Protein AF-A0A975Y0Q4-F1 (afdb_monomer_lite)

Foldseek 3Di:
DVVVVVVVVVVVVVVVVVVVVVVVVVVVVVVVVVVVVVVVVVVVVVVVVLVVVLVVLVVVLVVLVPDDPVPHDPVSNVVSVVVSVVVD

pLDDT: mean 86.84, std 9.73, range [56.91, 98.5]

InterPro domains:
  IPR046640 Domain of unknown function DUF6752 [PF20537] (34-87)

Organism: NCBI:txid2849501

Radius of gyration: 32.0 Å; chains: 1; bounding box: 65×16×87 Å

Secondary structure (DSSP, 8-state):
-HHHHHHHHHHHHHHHHHHHHHHHHHHHHHHHHHHHHHHHHHHHHHHHHHHHHHHHHHHHHHHHHTS-GGG--HHHHHHHHHHHHHT-

Sequence (88 aa):
MKALSGRLKVRGREAARNVGRFRAGVQAEGIDALRDRVAVLEDEVQECRQLNLRLAELTDVVQELLLPVAARDEQRITEALEKYSRGL

Structure (mmCIF, N/CA/C/O backbone):
data_AF-A0A975Y0Q4-F1
#
_entry.id   AF-A0A975Y0Q4-F1
#
loop_
_atom_site.group_PDB
_atom_site.id
_atom_site.type_symbol
_atom_site.label_atom_id
_atom_site.label_alt_id
_atom_site.label_comp_id
_atom_site.label_asym_id
_atom_site.label_entity_id
_atom_site.label_seq_id
_atom_site.pdbx_PDB_ins_code
_atom_site.Cartn_x
_atom_site.Cartn_y
_atom_site.Cartn_z
_atom_site.occupancy
_atom_site.B_iso_or_equiv
_atom_site.auth_seq_id
_atom_site.auth_comp_id
_atom_site.auth_asym_id
_atom_site.auth_atom_id
_atom_site.pdbx_PDB_model_num
ATOM 1 N N . MET A 1 1 ? 44.289 7.863 -54.250 1.00 60.06 1 MET A N 1
ATOM 2 C CA . MET A 1 1 ? 44.285 7.952 -52.766 1.00 60.06 1 MET A CA 1
ATOM 3 C C . MET A 1 1 ? 43.156 8.804 -52.153 1.00 60.06 1 MET A C 1
ATOM 5 O O . MET A 1 1 ? 42.626 8.393 -51.128 1.00 60.06 1 MET A O 1
ATOM 9 N N . LYS A 1 2 ? 42.709 9.931 -52.744 1.00 59.75 2 LYS A N 1
ATOM 10 C CA . LYS A 1 2 ? 41.650 10.800 -52.159 1.00 59.75 2 LYS A CA 1
ATOM 11 C C . LYS A 1 2 ? 40.283 10.119 -51.920 1.00 59.75 2 LYS A C 1
ATOM 13 O O . LYS A 1 2 ? 39.644 10.381 -50.906 1.00 59.75 2 LYS A O 1
ATOM 18 N N . ALA A 1 3 ? 39.864 9.201 -52.795 1.00 65.19 3 ALA A N 1
ATOM 19 C CA . ALA A 1 3 ? 38.568 8.514 -52.684 1.00 65.19 3 ALA A CA 1
ATOM 20 C C . ALA A 1 3 ? 38.475 7.505 -51.516 1.00 65.19 3 ALA A C 1
ATOM 22 O O . ALA A 1 3 ? 37.382 7.264 -51.003 1.00 65.19 3 ALA A O 1
ATOM 23 N N . LEU A 1 4 ? 39.604 6.934 -51.070 1.00 63.66 4 LEU A N 1
ATOM 24 C CA . LEU A 1 4 ? 39.639 6.046 -49.897 1.00 63.66 4 LEU A CA 1
ATOM 25 C C . LEU A 1 4 ? 39.510 6.839 -48.586 1.00 63.66 4 LEU A C 1
ATOM 27 O O . LEU A 1 4 ? 38.794 6.422 -47.681 1.00 63.66 4 LEU A O 1
ATOM 31 N N . SER A 1 5 ? 40.144 8.014 -48.512 1.00 69.62 5 SER A N 1
ATOM 32 C CA . SER A 1 5 ? 40.102 8.891 -47.332 1.00 69.62 5 SER A CA 1
ATOM 33 C C . SER A 1 5 ? 38.689 9.414 -47.037 1.00 69.62 5 SER A C 1
ATOM 35 O O . SER A 1 5 ? 38.261 9.439 -45.882 1.00 69.62 5 SER A O 1
ATOM 37 N N . GLY A 1 6 ? 37.923 9.760 -48.080 1.00 76.12 6 GLY A N 1
ATOM 38 C CA . GLY A 1 6 ? 36.521 10.170 -47.937 1.00 76.12 6 GLY A CA 1
ATOM 39 C C . GLY A 1 6 ? 35.628 9.056 -47.381 1.00 76.12 6 GLY A C 1
ATOM 40 O O . GLY A 1 6 ? 34.848 9.294 -46.462 1.00 76.12 6 GLY A O 1
ATOM 41 N N . ARG A 1 7 ? 35.803 7.818 -47.866 1.00 71.38 7 ARG A N 1
ATOM 42 C CA . ARG A 1 7 ? 35.056 6.641 -47.386 1.00 71.38 7 ARG A CA 1
ATOM 43 C C . ARG A 1 7 ? 35.352 6.304 -45.923 1.00 71.38 7 ARG A C 1
ATOM 45 O O . ARG A 1 7 ? 34.425 5.984 -45.182 1.00 71.38 7 ARG A O 1
ATOM 52 N N . LEU A 1 8 ? 36.609 6.428 -45.487 1.00 72.06 8 LEU A N 1
ATOM 53 C CA . LEU A 1 8 ? 36.977 6.237 -44.079 1.00 72.06 8 LEU A CA 1
ATOM 54 C C . LEU A 1 8 ? 36.333 7.286 -43.157 1.00 72.06 8 LEU A C 1
ATOM 56 O O . LEU A 1 8 ? 35.828 6.931 -42.094 1.00 72.06 8 LEU A O 1
ATOM 60 N N . LYS A 1 9 ? 36.286 8.561 -43.567 1.00 75.62 9 LYS A N 1
ATOM 61 C CA . LYS A 1 9 ? 35.646 9.628 -42.773 1.00 75.62 9 LYS A CA 1
ATOM 62 C C . LYS A 1 9 ? 34.138 9.423 -42.607 1.00 75.62 9 LYS A C 1
ATOM 64 O O . LYS A 1 9 ? 33.605 9.702 -41.534 1.00 75.62 9 LYS A O 1
ATOM 69 N N . VAL A 1 10 ? 33.455 8.940 -43.647 1.00 76.00 10 VAL A N 1
ATOM 70 C CA . VAL A 1 10 ? 32.013 8.644 -43.591 1.00 76.00 10 VAL A CA 1
ATOM 71 C C . VAL A 1 10 ? 31.738 7.465 -42.655 1.00 76.00 10 VAL A C 1
ATOM 73 O O . VAL A 1 10 ? 30.936 7.618 -41.735 1.00 76.00 10 VAL A O 1
ATOM 76 N N . ARG A 1 11 ? 32.483 6.353 -42.787 1.00 74.00 11 ARG A N 1
ATOM 77 C CA . ARG A 1 11 ? 32.357 5.200 -41.872 1.00 74.00 11 ARG A CA 1
ATOM 78 C C . ARG A 1 11 ? 32.643 5.574 -40.417 1.00 74.00 11 ARG A C 1
ATOM 80 O O . ARG A 1 11 ? 31.931 5.120 -39.529 1.00 74.00 11 ARG A O 1
ATOM 87 N N . GLY A 1 12 ? 33.633 6.434 -40.163 1.00 76.69 12 GLY A N 1
ATOM 88 C CA . GLY A 1 12 ? 33.919 6.934 -38.813 1.00 76.69 12 GLY A CA 1
ATOM 89 C C . GLY A 1 12 ? 32.758 7.736 -38.208 1.00 76.69 12 GLY A C 1
ATOM 90 O O . GLY A 1 12 ? 32.421 7.555 -37.040 1.00 76.69 12 GLY A O 1
ATOM 91 N N . ARG A 1 13 ? 32.088 8.579 -39.007 1.00 79.75 13 ARG A N 1
ATOM 92 C CA . ARG A 1 13 ? 30.901 9.337 -38.569 1.00 79.75 13 ARG A CA 1
ATOM 93 C C . ARG A 1 13 ? 29.682 8.456 -38.310 1.00 79.75 13 ARG A C 1
ATOM 95 O O . ARG A 1 13 ? 28.909 8.756 -37.404 1.00 79.75 13 ARG A O 1
ATOM 102 N N . GLU A 1 14 ? 29.476 7.425 -39.118 1.00 77.62 14 GLU A N 1
ATOM 103 C CA . GLU A 1 14 ? 28.385 6.463 -38.922 1.00 77.62 14 GLU A CA 1
ATOM 104 C C . GLU A 1 14 ? 28.615 5.612 -37.674 1.00 77.62 14 GLU A C 1
ATOM 106 O O . GLU A 1 14 ? 27.707 5.472 -36.859 1.00 77.62 14 GLU A O 1
ATOM 111 N N . ALA A 1 15 ? 29.847 5.142 -37.456 1.00 79.62 15 ALA A N 1
ATOM 112 C CA . ALA A 1 15 ? 30.213 4.419 -36.242 1.00 79.62 15 ALA A CA 1
ATOM 113 C C . ALA A 1 15 ? 29.978 5.267 -34.979 1.00 79.62 15 ALA A C 1
ATOM 115 O O . ALA A 1 15 ? 29.338 4.800 -34.039 1.00 79.62 15 ALA A O 1
ATOM 116 N N . ALA A 1 16 ? 30.405 6.535 -34.977 1.00 81.31 16 ALA A N 1
ATOM 117 C CA . ALA A 1 16 ? 30.167 7.447 -33.856 1.00 81.31 16 ALA A CA 1
ATOM 118 C C . ALA A 1 16 ? 28.666 7.679 -33.583 1.00 81.31 16 ALA A C 1
ATOM 120 O O . ALA A 1 16 ? 28.241 7.670 -32.427 1.00 81.31 16 ALA A O 1
ATOM 121 N N . ARG A 1 17 ? 27.846 7.830 -34.636 1.00 83.19 17 ARG A N 1
ATOM 122 C CA . ARG A 1 17 ? 26.384 7.964 -34.501 1.00 83.19 17 ARG A CA 1
ATOM 123 C C . ARG A 1 17 ? 25.736 6.709 -33.918 1.00 83.19 17 ARG A C 1
ATOM 125 O O . ARG A 1 17 ? 24.889 6.825 -33.036 1.00 83.19 17 ARG A O 1
ATOM 132 N N . ASN A 1 18 ? 26.151 5.529 -34.368 1.00 83.94 18 ASN A N 1
ATOM 133 C CA . ASN A 1 18 ? 25.602 4.262 -33.887 1.00 83.94 18 ASN A CA 1
ATOM 134 C C . ASN A 1 18 ? 25.939 4.021 -32.410 1.00 83.94 18 ASN A C 1
ATOM 136 O O . ASN A 1 18 ? 25.067 3.614 -31.647 1.00 83.94 18 ASN A O 1
ATOM 140 N N . VAL A 1 19 ? 27.160 4.356 -31.982 1.00 83.62 19 VAL A N 1
ATOM 141 C CA . VAL A 1 19 ? 27.565 4.271 -30.569 1.00 83.62 19 VAL A CA 1
ATOM 142 C C . VAL A 1 19 ? 26.766 5.244 -29.695 1.00 83.62 19 VAL A C 1
ATOM 144 O O . VAL A 1 19 ? 26.324 4.866 -28.611 1.00 83.62 19 VAL A O 1
ATOM 147 N N . GLY A 1 20 ? 26.538 6.477 -30.162 1.00 86.06 20 GLY A N 1
ATOM 148 C CA . GLY A 1 20 ? 25.705 7.450 -29.448 1.00 86.06 20 GLY A CA 1
ATOM 149 C C . GLY A 1 20 ? 24.258 6.978 -29.286 1.00 86.06 20 GLY A C 1
ATOM 150 O O . GLY A 1 20 ? 23.711 7.033 -28.187 1.00 86.06 20 GLY A O 1
ATOM 151 N N . ARG A 1 21 ? 23.664 6.438 -30.358 1.00 81.25 21 ARG A N 1
ATOM 152 C CA . ARG A 1 21 ? 22.301 5.887 -30.335 1.00 81.25 21 ARG A CA 1
ATOM 153 C C . ARG A 1 21 ? 22.178 4.680 -29.407 1.00 81.25 21 ARG A C 1
ATOM 155 O O . ARG A 1 21 ? 21.200 4.584 -28.677 1.00 81.25 21 ARG A O 1
ATOM 162 N N . PHE A 1 22 ? 23.169 3.790 -29.412 1.00 80.81 22 PHE A N 1
ATOM 163 C CA . PHE A 1 22 ? 23.197 2.632 -28.522 1.00 80.81 22 PHE A CA 1
ATOM 164 C C . PHE A 1 22 ? 23.257 3.052 -27.049 1.00 80.81 22 PHE A C 1
ATOM 166 O O . PHE A 1 22 ? 22.445 2.596 -26.254 1.00 80.81 22 PHE A O 1
ATOM 173 N N . ARG A 1 23 ? 24.154 3.982 -26.692 1.00 81.25 23 ARG A N 1
ATOM 174 C CA . ARG A 1 23 ? 24.245 4.505 -25.318 1.00 81.25 23 ARG A CA 1
ATOM 175 C C . ARG A 1 23 ? 22.952 5.168 -24.853 1.00 81.25 23 ARG A C 1
ATOM 177 O O . ARG A 1 23 ? 22.530 4.919 -23.731 1.00 81.25 23 ARG A O 1
ATOM 184 N N . ALA A 1 24 ? 22.322 5.972 -25.709 1.00 83.81 24 ALA A N 1
ATOM 185 C CA . ALA A 1 24 ? 21.035 6.587 -25.396 1.00 83.81 24 ALA A CA 1
ATOM 186 C C . ALA A 1 24 ? 19.929 5.536 -25.196 1.00 83.81 24 ALA A C 1
ATOM 188 O O . ALA A 1 24 ? 19.127 5.676 -24.282 1.00 83.81 24 ALA A O 1
ATOM 189 N N . GLY A 1 25 ? 19.922 4.469 -26.005 1.00 79.94 25 GLY A N 1
ATOM 190 C CA . GLY A 1 25 ? 18.990 3.349 -25.854 1.00 79.94 25 GLY A CA 1
ATOM 191 C C . GLY A 1 25 ? 19.158 2.617 -24.522 1.00 79.94 25 GLY A C 1
ATOM 192 O O . GLY A 1 25 ? 18.191 2.481 -23.786 1.00 79.94 25 GLY A O 1
ATOM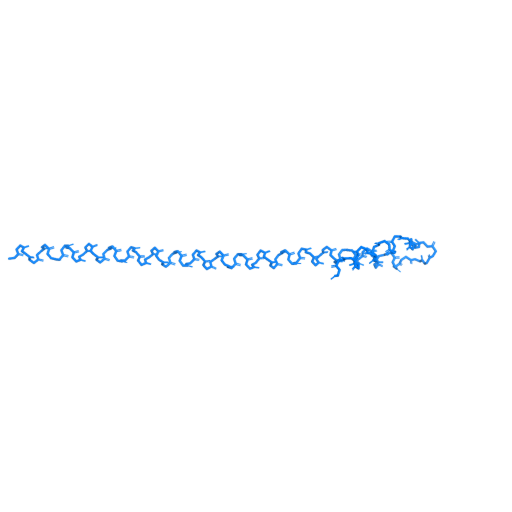 193 N N . VAL A 1 26 ? 20.393 2.243 -24.171 1.00 83.25 26 VAL A N 1
ATOM 194 C CA . VAL A 1 26 ? 20.704 1.580 -22.889 1.00 83.25 26 VAL A CA 1
ATOM 195 C C . VAL A 1 26 ? 20.346 2.472 -21.693 1.00 83.25 26 VAL A C 1
ATOM 197 O O . VAL A 1 26 ? 19.856 1.992 -20.676 1.00 83.25 26 VAL A O 1
ATOM 200 N N . GLN A 1 27 ? 20.571 3.784 -21.801 1.00 89.12 27 GLN A N 1
ATOM 201 C CA . GLN A 1 27 ? 20.224 4.722 -20.736 1.00 89.12 27 GLN A CA 1
ATOM 202 C C . GLN A 1 27 ? 18.707 4.901 -20.585 1.00 89.12 27 GLN A C 1
ATOM 204 O O . GLN A 1 27 ? 18.225 4.970 -19.458 1.00 89.12 27 GLN A O 1
ATOM 209 N N . ALA A 1 28 ? 17.963 4.960 -21.693 1.00 86.62 28 ALA A N 1
ATOM 210 C CA . ALA A 1 28 ? 16.504 5.024 -21.669 1.00 86.62 28 ALA A CA 1
ATOM 211 C C . ALA A 1 28 ? 15.901 3.754 -21.052 1.00 86.62 28 ALA A C 1
ATOM 213 O O . ALA A 1 28 ? 15.093 3.856 -20.137 1.00 86.62 28 ALA A O 1
ATOM 214 N N . GLU A 1 29 ? 16.385 2.576 -21.455 1.00 90.06 29 GLU A N 1
ATOM 215 C CA . GLU A 1 29 ? 15.967 1.287 -20.889 1.00 90.06 29 GLU A CA 1
ATOM 216 C C . GLU A 1 29 ? 16.232 1.212 -19.376 1.00 90.06 29 GLU A C 1
ATOM 218 O O . GLU A 1 29 ? 15.377 0.773 -18.610 1.00 90.06 29 GLU A O 1
ATOM 223 N N . GLY A 1 30 ? 17.379 1.723 -18.914 1.00 93.62 30 GLY A N 1
ATOM 224 C CA . GLY A 1 30 ? 17.679 1.812 -17.484 1.00 93.62 30 GLY A CA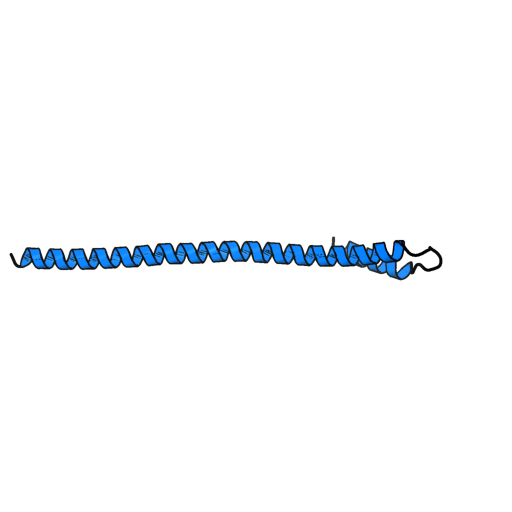 1
ATOM 225 C C . GLY A 1 30 ? 16.751 2.760 -16.713 1.00 93.62 30 GLY A C 1
ATOM 226 O O . GLY A 1 30 ? 16.409 2.480 -15.565 1.00 93.62 30 GLY A O 1
ATOM 227 N N . ILE A 1 31 ? 16.333 3.873 -17.325 1.00 94.81 31 ILE A N 1
ATOM 228 C CA . ILE A 1 31 ? 15.373 4.811 -16.721 1.00 94.81 31 ILE A CA 1
ATOM 229 C C . ILE A 1 31 ? 13.986 4.176 -16.634 1.00 94.81 31 ILE A C 1
ATOM 231 O O . ILE A 1 31 ? 13.337 4.296 -15.597 1.00 94.81 31 ILE A O 1
ATOM 235 N N . ASP A 1 32 ? 13.543 3.493 -17.685 1.00 95.75 32 ASP A N 1
ATOM 236 C CA . ASP A 1 32 ? 12.227 2.857 -17.706 1.00 95.75 32 ASP A CA 1
ATOM 237 C C . ASP A 1 32 ? 12.165 1.693 -16.705 1.00 95.75 32 ASP A C 1
ATOM 239 O O . ASP A 1 32 ? 11.255 1.650 -15.881 1.00 95.75 32 ASP A O 1
ATOM 243 N N . ALA A 1 33 ? 13.211 0.864 -16.617 1.00 95.69 33 ALA A N 1
ATOM 244 C CA . ALA A 1 33 ? 13.303 -0.176 -15.589 1.00 95.69 33 ALA A CA 1
ATOM 245 C C . ALA A 1 33 ? 13.283 0.385 -14.153 1.00 95.69 33 ALA A C 1
ATOM 247 O O . ALA A 1 33 ? 12.757 -0.247 -13.235 1.00 95.69 33 ALA A O 1
ATOM 248 N N . LEU A 1 34 ? 13.866 1.569 -13.923 1.00 97.19 34 LEU A N 1
ATOM 249 C CA . LEU A 1 34 ? 13.781 2.240 -12.624 1.00 97.19 34 LEU A CA 1
ATOM 250 C C . LEU A 1 34 ? 12.373 2.767 -12.344 1.00 97.19 34 LEU A C 1
ATOM 252 O O . LEU A 1 34 ? 11.916 2.643 -11.212 1.00 97.19 34 LEU A O 1
ATOM 256 N N . ARG A 1 35 ? 11.690 3.330 -13.345 1.00 97.19 35 ARG A N 1
ATOM 257 C CA . ARG A 1 35 ? 10.305 3.803 -13.208 1.00 97.19 35 ARG A CA 1
ATOM 258 C C . ARG A 1 35 ? 9.360 2.666 -12.856 1.00 97.19 35 ARG A C 1
ATOM 260 O O . ARG A 1 35 ? 8.593 2.817 -11.914 1.00 97.19 35 ARG A O 1
ATOM 267 N N . ASP A 1 36 ? 9.481 1.530 -13.534 1.00 97.69 36 ASP A N 1
ATOM 268 C CA . ASP A 1 36 ? 8.659 0.351 -13.256 1.00 97.69 36 ASP A CA 1
ATOM 269 C C . ASP A 1 36 ? 8.875 -0.144 -11.822 1.00 97.69 36 ASP A C 1
ATOM 271 O O . ASP A 1 36 ? 7.925 -0.410 -11.090 1.00 97.69 36 ASP A O 1
ATOM 275 N N . ARG A 1 37 ? 10.136 -0.196 -11.373 1.00 97.94 37 ARG A N 1
ATOM 276 C CA . ARG A 1 37 ? 10.462 -0.565 -9.989 1.00 97.94 37 ARG A CA 1
ATOM 277 C C . ARG A 1 37 ? 9.917 0.430 -8.969 1.00 97.94 37 ARG A C 1
ATOM 279 O O . ARG A 1 37 ? 9.482 0.007 -7.905 1.00 97.94 37 ARG A O 1
ATOM 286 N N . VAL A 1 38 ? 9.976 1.728 -9.260 1.00 98.31 38 VAL A N 1
ATOM 287 C CA . VAL A 1 38 ? 9.415 2.760 -8.379 1.00 98.31 38 VAL A CA 1
ATOM 288 C C . VAL A 1 38 ? 7.900 2.622 -8.300 1.00 98.31 38 VAL A C 1
ATOM 290 O O . VAL A 1 38 ? 7.387 2.647 -7.192 1.00 98.31 38 VAL A O 1
ATOM 293 N N . ALA A 1 39 ? 7.209 2.388 -9.417 1.00 98.19 39 ALA A N 1
ATOM 294 C CA . ALA A 1 39 ? 5.760 2.196 -9.422 1.00 98.19 39 ALA A CA 1
ATOM 295 C C . ALA A 1 39 ? 5.334 1.011 -8.537 1.00 98.19 39 ALA A C 1
ATOM 297 O O . ALA A 1 39 ? 4.454 1.159 -7.696 1.00 98.19 39 ALA A O 1
ATOM 298 N N . VAL A 1 40 ? 6.024 -0.132 -8.644 1.00 98.25 40 VAL A N 1
ATOM 299 C CA . VAL A 1 40 ? 5.764 -1.296 -7.775 1.00 98.25 40 VAL A CA 1
ATOM 300 C C . VAL A 1 40 ? 5.987 -0.955 -6.299 1.00 98.25 40 VAL A C 1
ATOM 302 O O . VAL A 1 40 ? 5.155 -1.276 -5.458 1.00 98.25 40 VAL A O 1
ATOM 305 N N . LEU A 1 41 ? 7.086 -0.269 -5.971 1.00 98.50 41 LEU A N 1
ATOM 306 C CA . LEU A 1 41 ? 7.362 0.139 -4.590 1.00 98.50 41 LEU A CA 1
ATOM 307 C C . LEU A 1 41 ? 6.336 1.152 -4.066 1.00 98.50 41 LEU A C 1
ATOM 309 O O . LEU A 1 41 ? 5.995 1.125 -2.887 1.00 98.50 41 LEU A O 1
ATOM 313 N N . GLU A 1 42 ? 5.856 2.060 -4.913 1.00 98.50 42 GLU A N 1
ATOM 314 C CA . GLU A 1 42 ? 4.803 3.010 -4.557 1.00 98.50 42 GLU A CA 1
ATOM 315 C C . GLU A 1 42 ? 3.493 2.281 -4.236 1.00 98.50 42 GLU A C 1
ATOM 317 O O . GLU A 1 42 ? 2.875 2.592 -3.213 1.00 98.50 42 GLU A O 1
ATOM 322 N N . ASP A 1 43 ? 3.123 1.274 -5.029 1.00 98.31 43 ASP A N 1
ATOM 323 C CA . ASP A 1 43 ? 1.953 0.425 -4.779 1.00 98.31 43 ASP A CA 1
ATOM 324 C C . ASP A 1 43 ? 2.090 -0.354 -3.459 1.00 98.31 43 ASP A C 1
ATOM 326 O O . ASP A 1 43 ? 1.197 -0.297 -2.608 1.00 98.31 43 ASP A O 1
ATOM 330 N N . GLU A 1 44 ? 3.238 -0.997 -3.223 1.00 98.19 44 GLU A N 1
ATOM 331 C CA . GLU A 1 44 ? 3.527 -1.718 -1.974 1.00 98.19 44 GLU A CA 1
ATOM 332 C C . GLU A 1 44 ? 3.483 -0.788 -0.744 1.00 98.19 44 GLU A C 1
ATOM 334 O O . GLU A 1 44 ? 2.978 -1.155 0.323 1.00 98.19 44 GLU A O 1
ATOM 339 N N . VAL A 1 45 ? 3.970 0.452 -0.871 1.00 98.38 45 VAL A N 1
ATOM 340 C CA . VAL A 1 45 ? 3.908 1.458 0.204 1.00 98.38 45 VAL A CA 1
ATOM 341 C C . VAL A 1 45 ? 2.467 1.894 0.478 1.00 98.38 45 VAL A C 1
ATOM 343 O O . VAL A 1 45 ? 2.106 2.095 1.645 1.00 98.38 45 VAL A O 1
ATOM 346 N N . GLN A 1 46 ? 1.631 2.043 -0.555 1.00 97.75 46 GLN A N 1
ATOM 347 C CA . GLN A 1 46 ? 0.210 2.341 -0.361 1.00 97.75 46 GLN A CA 1
ATOM 348 C C . GLN A 1 46 ? -0.511 1.196 0.350 1.00 97.75 46 GLN A C 1
ATOM 350 O O . GLN A 1 46 ? -1.272 1.454 1.286 1.00 97.75 46 GLN A O 1
ATOM 355 N N . GLU A 1 47 ? -0.219 -0.054 -0.009 1.00 97.00 47 GLU A N 1
ATOM 356 C CA . GL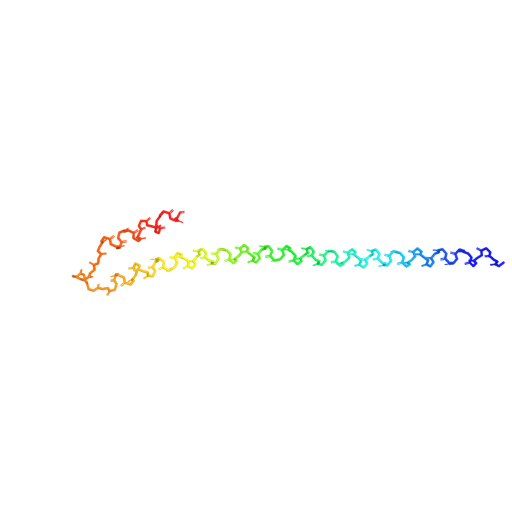U A 1 47 ? -0.744 -1.226 0.694 1.00 97.00 47 GLU A CA 1
ATOM 357 C C . GLU A 1 47 ? -0.315 -1.229 2.171 1.00 97.00 47 GLU A C 1
ATOM 359 O O . GLU A 1 47 ? -1.156 -1.314 3.070 1.00 97.00 47 GLU A O 1
ATOM 364 N N . CYS A 1 48 ? 0.975 -1.016 2.452 1.00 97.38 48 CYS A N 1
ATOM 365 C CA . CYS A 1 48 ? 1.490 -0.911 3.820 1.00 97.38 48 CYS A CA 1
ATOM 366 C C . CYS A 1 48 ? 0.782 0.185 4.628 1.00 97.38 48 CYS A C 1
ATOM 368 O O . CYS A 1 48 ? 0.461 -0.003 5.805 1.00 97.38 48 CYS A O 1
ATOM 370 N N . ARG A 1 49 ? 0.519 1.345 4.017 1.00 96.81 49 ARG A N 1
ATOM 371 C CA . ARG A 1 49 ? -0.215 2.439 4.666 1.00 96.81 49 ARG A CA 1
ATOM 372 C C . ARG A 1 49 ? -1.640 2.014 5.019 1.00 96.81 49 ARG A C 1
ATOM 374 O O . ARG A 1 49 ? -2.081 2.294 6.133 1.00 96.81 49 ARG A O 1
ATOM 381 N N . GLN A 1 50 ? -2.347 1.347 4.109 1.00 95.19 50 GLN A N 1
ATOM 382 C CA . GLN A 1 50 ? -3.705 0.857 4.360 1.00 95.19 50 GLN A CA 1
ATOM 383 C C . GLN A 1 50 ? -3.732 -0.185 5.484 1.00 95.19 50 GLN A C 1
ATOM 385 O O . GLN A 1 50 ? -4.566 -0.095 6.386 1.00 95.19 50 GLN A O 1
ATOM 390 N N . LEU A 1 51 ? -2.784 -1.126 5.486 1.00 95.81 51 LEU A N 1
ATOM 391 C CA . LEU A 1 51 ? -2.654 -2.132 6.542 1.00 95.81 51 LEU A CA 1
ATOM 392 C C . LEU A 1 51 ? -2.370 -1.501 7.910 1.00 95.81 51 LEU A C 1
ATOM 394 O O . LEU A 1 51 ? -2.998 -1.878 8.896 1.00 95.81 51 LEU A O 1
ATOM 398 N N . ASN A 1 52 ? -1.489 -0.501 7.974 1.00 95.50 52 ASN A N 1
ATOM 399 C CA . ASN A 1 52 ? -1.191 0.202 9.223 1.00 95.50 52 ASN A CA 1
ATOM 400 C C . ASN A 1 52 ? -2.403 0.962 9.780 1.00 95.50 52 ASN A C 1
ATOM 402 O O . ASN A 1 52 ? -2.597 0.986 10.994 1.00 95.50 52 ASN A O 1
ATOM 406 N N . 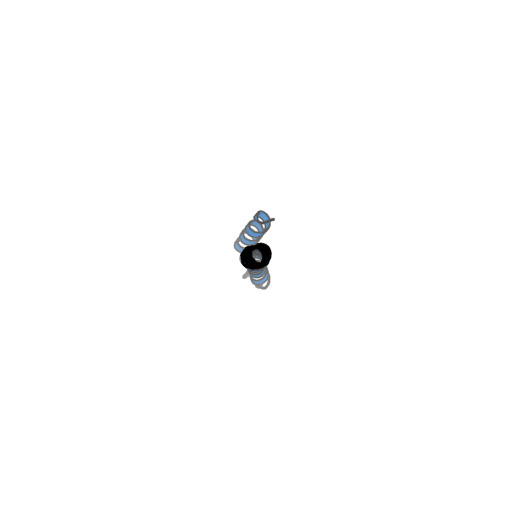LEU A 1 53 ? -3.243 1.549 8.920 1.00 94.56 53 LEU A N 1
ATOM 407 C CA . LEU A 1 53 ? -4.493 2.178 9.359 1.00 94.56 53 LEU A CA 1
ATOM 408 C C . LEU A 1 53 ? -5.452 1.149 9.968 1.00 94.56 53 LEU A C 1
ATOM 410 O O . LEU A 1 53 ? -5.985 1.381 11.050 1.00 94.56 53 LEU A O 1
ATOM 414 N N . ARG A 1 54 ? -5.608 -0.015 9.326 1.00 91.94 54 ARG A N 1
ATOM 415 C CA . ARG A 1 54 ? -6.429 -1.114 9.859 1.00 91.94 54 ARG A CA 1
ATOM 416 C C . ARG A 1 54 ? -5.887 -1.650 11.184 1.00 91.94 54 ARG A C 1
ATOM 418 O O . ARG A 1 54 ? -6.654 -1.943 12.095 1.00 91.94 54 ARG A O 1
ATOM 425 N N . LEU A 1 55 ? -4.566 -1.770 11.305 1.00 94.75 55 LEU A N 1
ATOM 426 C CA . LEU A 1 55 ? -3.920 -2.198 12.544 1.00 94.75 55 LEU A CA 1
ATOM 427 C C . LEU A 1 55 ? -4.160 -1.197 13.681 1.00 94.75 55 LEU A C 1
ATOM 429 O O . LEU A 1 55 ? -4.401 -1.617 14.811 1.00 94.75 55 LEU A O 1
ATOM 433 N N . ALA A 1 56 ? -4.115 0.106 13.394 1.00 93.19 56 ALA A N 1
ATOM 434 C CA . ALA A 1 56 ? -4.421 1.138 14.380 1.00 93.19 56 ALA A CA 1
ATOM 435 C C . ALA A 1 56 ? -5.871 1.016 14.878 1.00 93.19 56 ALA A C 1
ATOM 437 O O . ALA A 1 56 ? -6.092 0.960 16.083 1.00 93.19 56 ALA A O 1
ATOM 438 N N . GLU A 1 57 ? -6.836 0.852 13.967 1.00 91.12 57 GLU A N 1
ATOM 439 C CA . GLU A 1 57 ? -8.249 0.640 14.320 1.00 91.12 57 GLU A CA 1
ATOM 440 C C . GLU A 1 57 ? -8.454 -0.609 15.186 1.00 91.12 57 GLU A C 1
ATOM 442 O O . GLU A 1 57 ? -9.177 -0.574 16.179 1.00 91.12 57 GLU A O 1
ATOM 447 N N . LEU A 1 58 ? -7.782 -1.712 14.849 1.00 93.56 58 LEU A N 1
ATOM 448 C CA . LEU A 1 58 ? -7.841 -2.932 15.650 1.00 93.56 58 LEU A CA 1
ATOM 449 C C . LEU A 1 58 ? -7.208 -2.736 17.036 1.00 93.56 58 LEU A C 1
ATOM 451 O O . LEU A 1 58 ? -7.709 -3.262 18.029 1.00 93.56 58 LEU A O 1
ATOM 455 N N . THR A 1 59 ? -6.115 -1.978 17.111 1.00 92.12 59 THR A N 1
ATOM 456 C CA . THR A 1 59 ? -5.432 -1.680 18.375 1.00 92.12 59 THR A CA 1
ATOM 457 C C . THR A 1 59 ? -6.326 -0.858 19.301 1.00 92.12 59 THR A C 1
ATOM 459 O O . THR A 1 59 ? -6.358 -1.149 20.494 1.00 92.12 59 THR A O 1
ATOM 462 N N . ASP A 1 60 ? -7.107 0.087 18.769 1.00 89.38 60 ASP A N 1
ATOM 463 C CA . ASP A 1 60 ? -8.086 0.853 19.551 1.00 89.38 60 ASP A CA 1
ATOM 464 C C . ASP A 1 60 ? -9.148 -0.067 20.182 1.00 89.38 60 ASP A C 1
ATOM 466 O O . ASP A 1 60 ? -9.458 0.058 21.368 1.00 89.38 60 ASP A O 1
ATOM 470 N N . VAL A 1 61 ? -9.660 -1.046 19.424 1.00 89.81 61 VAL A N 1
ATOM 471 C CA . VAL A 1 61 ? -10.612 -2.047 19.945 1.00 89.81 61 VAL A CA 1
ATOM 472 C C . VAL A 1 61 ? -9.9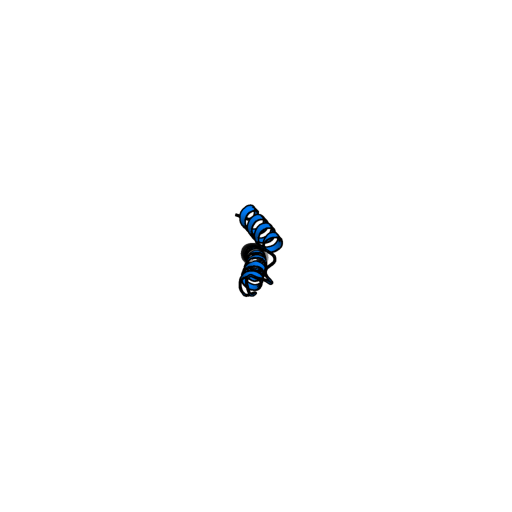70 -2.891 21.042 1.00 89.81 61 VAL A C 1
ATOM 474 O O . VAL A 1 61 ? -10.556 -3.088 22.106 1.00 89.81 61 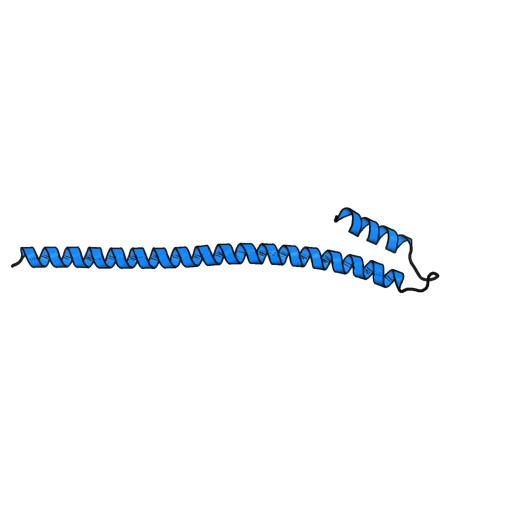VAL A O 1
ATOM 477 N N . VAL A 1 62 ? -8.754 -3.390 20.806 1.00 91.81 62 VAL A N 1
ATOM 478 C CA . VAL A 1 62 ? -8.024 -4.190 21.796 1.00 91.81 62 VAL A CA 1
ATOM 479 C C . VAL A 1 62 ? -7.770 -3.379 23.065 1.00 91.81 62 VAL A C 1
ATOM 481 O O . VAL A 1 62 ? -7.948 -3.910 24.158 1.00 91.81 62 VAL A O 1
ATOM 484 N N . GLN A 1 63 ? -7.402 -2.102 22.947 1.00 89.12 63 GLN A N 1
ATOM 485 C CA . GLN A 1 63 ? -7.176 -1.227 24.095 1.00 89.12 63 GLN A CA 1
ATOM 486 C C . GLN A 1 63 ? -8.432 -1.096 24.964 1.00 89.12 63 GLN A C 1
ATOM 488 O O . GLN A 1 63 ? -8.337 -1.198 26.187 1.00 89.12 63 GLN A O 1
ATOM 493 N N . GLU A 1 64 ? -9.600 -0.932 24.348 1.00 87.06 64 GLU A N 1
ATOM 494 C CA . GLU A 1 64 ? -10.873 -0.837 25.063 1.00 87.06 64 GLU A CA 1
ATOM 495 C C . GLU A 1 64 ? -11.249 -2.176 25.727 1.00 87.06 64 GLU A C 1
ATOM 497 O O . GLU A 1 64 ? -11.651 -2.218 26.889 1.00 87.06 64 GLU A O 1
ATOM 502 N N . LEU A 1 65 ? -11.002 -3.308 25.055 1.00 88.31 65 LEU A N 1
ATOM 503 C CA . LEU A 1 65 ? -11.212 -4.644 25.629 1.00 88.31 65 LEU A CA 1
ATOM 504 C C . LEU A 1 65 ? -10.284 -4.957 26.814 1.00 88.31 65 LEU A C 1
ATOM 506 O O . LEU A 1 65 ? -10.605 -5.828 27.625 1.00 88.31 65 LEU A O 1
ATOM 510 N N . LEU A 1 66 ? -9.153 -4.268 26.960 1.00 89.62 66 LEU A N 1
ATOM 511 C CA . LEU A 1 66 ? -8.284 -4.426 28.128 1.00 89.62 66 LEU A CA 1
ATOM 512 C C . LEU A 1 66 ? -8.812 -3.694 29.372 1.00 89.62 66 LEU A C 1
ATOM 514 O O . LEU A 1 66 ? -8.350 -3.986 30.478 1.00 89.62 66 LEU A O 1
ATOM 518 N N . LEU A 1 67 ? -9.789 -2.790 29.236 1.00 87.75 67 LEU A N 1
ATOM 519 C CA . LEU A 1 67 ? -10.408 -2.140 30.390 1.00 87.75 67 LEU A CA 1
ATOM 520 C C . LEU A 1 67 ? -11.289 -3.129 31.177 1.00 87.75 67 LEU A C 1
ATOM 522 O O . LEU A 1 67 ? -11.885 -4.043 30.591 1.00 87.75 67 LEU A O 1
ATOM 526 N N . PRO A 1 68 ? -11.417 -2.964 32.508 1.00 87.06 68 PRO A N 1
ATOM 527 C CA . PRO A 1 68 ? -12.413 -3.691 33.289 1.00 87.06 68 PRO A CA 1
ATOM 528 C C . PRO A 1 68 ? -13.814 -3.445 32.726 1.00 87.06 68 PRO A C 1
ATOM 530 O O . PRO A 1 68 ? -14.127 -2.316 32.370 1.00 87.06 68 PRO A O 1
ATOM 533 N N . VAL A 1 69 ? -14.679 -4.464 32.709 1.00 82.50 69 VAL A N 1
ATOM 534 C CA . VAL A 1 69 ? -16.017 -4.396 32.074 1.00 82.50 69 VAL A CA 1
ATOM 535 C C . VAL A 1 69 ? -16.836 -3.178 32.521 1.00 82.50 69 VAL A C 1
ATOM 537 O O . VAL A 1 69 ? -17.491 -2.550 31.705 1.00 82.50 69 VAL A O 1
ATOM 540 N N . ALA A 1 70 ? -16.752 -2.791 33.797 1.00 83.75 70 ALA A N 1
ATOM 541 C CA . ALA A 1 70 ? -17.470 -1.629 34.332 1.00 83.75 70 ALA A CA 1
ATOM 542 C C . ALA A 1 70 ? -16.983 -0.265 33.795 1.00 83.75 70 ALA A C 1
ATOM 544 O O . ALA A 1 70 ? -17.660 0.739 33.991 1.00 83.75 70 ALA A O 1
ATOM 545 N N . ALA A 1 71 ? -15.804 -0.224 33.175 1.00 84.56 71 ALA A N 1
ATOM 546 C CA . ALA A 1 71 ? -15.177 0.968 32.614 1.00 84.56 71 ALA A CA 1
ATOM 547 C C . ALA A 1 71 ? -15.084 0.926 31.079 1.00 84.56 71 ALA A C 1
ATOM 549 O O . ALA A 1 71 ? -14.543 1.862 30.500 1.00 84.56 71 ALA A O 1
ATOM 550 N N . ARG A 1 72 ? -15.577 -0.147 30.441 1.00 87.44 72 ARG A N 1
ATOM 551 C CA . ARG A 1 72 ? -15.607 -0.275 28.983 1.00 87.44 72 ARG A CA 1
ATOM 552 C C . ARG A 1 72 ? -16.719 0.570 28.389 1.00 87.44 72 ARG A C 1
ATOM 554 O O . ARG A 1 72 ? -17.850 0.557 28.874 1.00 87.44 72 ARG A O 1
ATOM 561 N N . ASP A 1 73 ? -16.404 1.215 27.283 1.00 88.62 73 ASP A N 1
ATOM 562 C CA . ASP A 1 73 ? -17.372 1.843 26.404 1.00 88.62 73 ASP A CA 1
ATOM 563 C C . ASP A 1 73 ? -17.784 0.864 25.291 1.00 88.62 73 ASP A C 1
ATOM 565 O O . ASP A 1 73 ? -17.162 0.766 24.231 1.00 88.62 73 ASP A O 1
ATOM 569 N N . GLU A 1 74 ? -18.859 0.115 25.542 1.00 90.06 74 GLU A N 1
ATOM 570 C CA . GLU A 1 74 ? -19.415 -0.859 24.589 1.00 90.06 74 GLU A CA 1
ATOM 571 C C . GLU A 1 74 ? -19.901 -0.199 23.286 1.00 90.06 74 GLU A C 1
ATOM 573 O O . GLU A 1 74 ? -19.867 -0.816 22.215 1.00 90.06 74 GLU A O 1
ATOM 578 N N . GLN A 1 75 ? -20.323 1.069 23.347 1.00 91.31 75 GLN A N 1
ATOM 579 C CA . GLN A 1 75 ? -20.736 1.807 22.159 1.00 91.31 75 GLN A CA 1
ATOM 580 C C . GLN A 1 75 ? -19.517 2.109 21.280 1.00 91.31 75 GLN A C 1
ATOM 582 O O . GLN A 1 75 ? -19.536 1.819 20.083 1.00 91.31 75 GLN A O 1
ATOM 587 N N . ARG A 1 76 ? -18.422 2.588 21.880 1.00 88.56 76 ARG A N 1
ATOM 588 C CA . ARG A 1 76 ? -17.158 2.841 21.177 1.00 88.56 76 ARG A CA 1
ATOM 589 C C . ARG A 1 76 ? -16.560 1.571 20.565 1.00 88.56 76 ARG A C 1
ATOM 591 O O . ARG A 1 76 ? -16.057 1.624 19.442 1.00 88.56 76 ARG A O 1
ATOM 598 N N . ILE A 1 77 ? -16.640 0.431 21.259 1.00 89.81 77 ILE A N 1
ATOM 599 C CA . ILE A 1 77 ? -16.229 -0.876 20.711 1.00 89.81 77 ILE A CA 1
ATOM 600 C C . ILE A 1 77 ? -17.055 -1.210 19.466 1.00 89.81 77 ILE A C 1
ATOM 602 O O . ILE A 1 77 ? -16.493 -1.558 18.428 1.00 89.81 77 ILE A O 1
ATOM 606 N N . THR A 1 78 ? -18.381 -1.090 19.560 1.00 91.62 78 THR A N 1
ATOM 607 C CA . THR A 1 78 ? -19.296 -1.408 18.455 1.00 91.62 78 THR A CA 1
ATOM 608 C C . THR A 1 78 ? -19.011 -0.533 17.234 1.00 91.62 78 THR A C 1
ATOM 610 O O . THR A 1 78 ? -18.840 -1.053 16.132 1.00 91.62 78 THR A O 1
ATOM 613 N N . GLU A 1 79 ? -18.859 0.778 17.426 1.00 90.25 79 GLU A N 1
ATOM 614 C CA . GLU A 1 79 ? -18.540 1.726 16.351 1.00 90.25 79 GLU A CA 1
ATOM 615 C C . GLU A 1 79 ? -17.194 1.408 15.675 1.00 90.25 79 GLU A C 1
ATOM 617 O O . GLU A 1 79 ? -17.085 1.431 14.443 1.00 90.25 79 GLU A O 1
ATOM 622 N N . ALA A 1 80 ? -16.167 1.071 16.461 1.00 88.06 80 ALA A N 1
ATOM 623 C CA . ALA A 1 80 ? -14.855 0.700 15.939 1.00 88.06 80 ALA A CA 1
ATOM 624 C C . ALA A 1 80 ? -14.896 -0.626 15.154 1.00 88.06 80 ALA A C 1
ATOM 626 O O . ALA A 1 80 ? -14.300 -0.724 14.078 1.00 88.06 80 ALA A O 1
ATOM 627 N N . LEU A 1 81 ? -15.657 -1.619 15.627 1.00 89.81 81 LEU A N 1
ATOM 628 C CA . LEU A 1 81 ? -15.871 -2.889 14.924 1.00 89.81 81 LEU A CA 1
ATOM 629 C C . LEU A 1 81 ? -16.645 -2.708 13.613 1.00 89.81 81 LEU A C 1
ATOM 631 O O . LEU A 1 81 ? -16.293 -3.321 12.603 1.00 89.81 81 LEU A O 1
ATOM 635 N N . GLU A 1 82 ? -17.668 -1.855 13.588 1.00 91.62 82 GLU A N 1
ATOM 636 C CA . GLU A 1 82 ? -18.405 -1.520 12.364 1.00 91.62 82 GLU A CA 1
ATOM 637 C C . GLU A 1 82 ? -17.533 -0.775 11.351 1.00 91.62 82 GLU A C 1
ATOM 639 O O . GLU A 1 82 ? -17.653 -0.986 10.140 1.00 91.62 82 GLU A O 1
ATOM 644 N N . LYS A 1 83 ? -16.657 0.119 11.825 1.00 86.31 83 LYS A N 1
ATOM 645 C CA . LYS A 1 83 ? -15.692 0.823 10.976 1.00 86.31 83 LYS A CA 1
ATOM 646 C C . LYS A 1 83 ? -14.709 -0.160 10.342 1.00 86.31 83 LYS A C 1
ATOM 648 O O . LYS A 1 83 ? -14.556 -0.142 9.123 1.00 86.31 83 LYS A O 1
ATOM 653 N N . TYR A 1 84 ? -14.132 -1.053 11.146 1.00 84.25 84 TYR A N 1
ATOM 654 C CA . TYR A 1 84 ? -13.240 -2.107 10.669 1.00 84.25 84 TYR A CA 1
ATOM 655 C C . TYR A 1 84 ? -13.942 -3.033 9.662 1.00 84.25 84 TYR A C 1
ATOM 657 O O . TYR A 1 84 ? -13.411 -3.304 8.587 1.00 84.25 84 TYR A O 1
ATOM 665 N N . SER A 1 85 ? -15.175 -3.456 9.964 1.00 84.94 85 SER A N 1
ATOM 666 C CA . SER A 1 85 ? -15.940 -4.395 9.128 1.00 84.94 85 SER A CA 1
ATOM 667 C C . SER A 1 85 ? -16.354 -3.815 7.776 1.00 84.94 85 SER A C 1
ATOM 669 O O . SER A 1 85 ? -16.412 -4.545 6.796 1.00 84.94 85 SER A O 1
ATOM 671 N N . ARG A 1 86 ? -16.622 -2.505 7.689 1.00 84.94 86 ARG A N 1
ATOM 672 C CA . ARG A 1 86 ? -16.891 -1.822 6.407 1.00 84.94 86 ARG A CA 1
ATOM 673 C C . ARG A 1 86 ? -15.649 -1.671 5.527 1.00 84.94 86 ARG A C 1
ATOM 675 O O . ARG A 1 86 ? -15.784 -1.346 4.352 1.00 84.94 86 ARG A O 1
ATOM 682 N N . GLY A 1 87 ? -14.462 -1.840 6.106 1.00 71.81 87 GLY A N 1
ATOM 683 C CA . GLY A 1 87 ? -13.191 -1.821 5.395 1.00 71.81 87 GLY A CA 1
ATOM 684 C C . GLY A 1 87 ? -12.758 -3.179 4.832 1.00 71.81 87 GLY A C 1
ATOM 685 O O . GLY A 1 87 ? -11.702 -3.205 4.198 1.00 71.81 87 GLY A O 1
ATOM 686 N N . LEU A 1 88 ? -13.509 -4.265 5.080 1.00 56.91 88 LEU A N 1
ATOM 687 C CA . LEU A 1 88 ? -13.351 -5.601 4.471 1.00 56.91 88 LEU A CA 1
ATOM 688 C C . LEU A 1 88 ? -14.011 -5.663 3.089 1.00 56.91 88 LEU A C 1
ATOM 690 O O . LEU A 1 88 ? -13.405 -6.315 2.211 1.00 56.91 88 LEU A O 1
#